Protein AF-A0A822Z2B7-F1 (afdb_monomer_lite)

pLDDT: mean 74.43, std 13.67, range [43.25, 91.69]

Structure (mmCIF, N/CA/C/O backbone):
data_AF-A0A822Z2B7-F1
#
_entry.id   AF-A0A822Z2B7-F1
#
loop_
_atom_site.group_PDB
_atom_site.id
_atom_site.type_symbol
_atom_site.label_atom_id
_atom_site.label_alt_id
_atom_site.label_comp_id
_atom_site.label_asym_id
_atom_site.label_entity_id
_atom_site.label_seq_id
_atom_site.pdbx_PDB_ins_code
_atom_site.Cartn_x
_atom_site.Cartn_y
_atom_site.Cartn_z
_atom_site.occupancy
_atom_site.B_iso_or_equiv
_atom_site.auth_seq_id
_atom_site.auth_comp_id
_atom_site.auth_asym_id
_atom_site.auth_atom_id
_atom_site.pdbx_PDB_model_num
ATOM 1 N N . MET A 1 1 ? 19.518 -20.377 -61.034 1.00 43.25 1 MET A N 1
ATOM 2 C CA . MET A 1 1 ? 20.154 -19.076 -61.329 1.00 43.25 1 MET A CA 1
ATOM 3 C C . MET A 1 1 ? 19.373 -18.005 -60.591 1.00 43.25 1 MET A C 1
ATOM 5 O O . MET A 1 1 ? 18.152 -18.012 -60.635 1.00 43.25 1 MET A O 1
ATOM 9 N N . LEU A 1 2 ? 20.096 -17.221 -59.805 1.00 47.78 2 LEU A N 1
ATOM 10 C CA . LEU A 1 2 ? 19.661 -16.351 -58.713 1.00 47.78 2 LEU A CA 1
ATOM 11 C C . LEU A 1 2 ? 18.914 -15.099 -59.194 1.00 47.78 2 LEU A C 1
ATOM 13 O O . LEU A 1 2 ? 19.487 -14.398 -60.008 1.00 47.78 2 LEU A O 1
ATOM 17 N N . TYR A 1 3 ? 17.752 -14.775 -58.609 1.00 43.31 3 TYR A N 1
ATOM 18 C CA . TYR A 1 3 ? 17.281 -13.394 -58.364 1.00 43.31 3 TYR A CA 1
ATOM 19 C C . TYR A 1 3 ? 16.258 -13.393 -57.208 1.00 43.31 3 TYR A C 1
ATOM 21 O O . TYR A 1 3 ? 15.060 -13.226 -57.405 1.00 43.31 3 TYR A O 1
ATOM 29 N N . LEU A 1 4 ? 16.733 -13.619 -55.979 1.00 49.62 4 LEU A N 1
ATOM 30 C CA . LEU A 1 4 ? 15.991 -13.319 -54.744 1.00 49.62 4 LEU A CA 1
ATOM 31 C C . LEU A 1 4 ? 16.772 -12.279 -53.936 1.00 49.62 4 LEU A C 1
ATOM 33 O O . LEU A 1 4 ? 17.406 -12.581 -52.935 1.00 49.62 4 LEU A O 1
ATOM 37 N N . ILE A 1 5 ? 16.763 -11.055 -54.444 1.00 51.25 5 ILE A N 1
ATOM 38 C CA . ILE A 1 5 ? 17.151 -9.789 -53.806 1.00 51.25 5 ILE A CA 1
ATOM 39 C C . ILE A 1 5 ? 16.447 -8.767 -54.711 1.00 51.25 5 ILE A C 1
ATOM 41 O O . ILE A 1 5 ? 16.677 -8.786 -55.911 1.00 51.25 5 ILE A O 1
ATOM 45 N N . VAL A 1 6 ? 15.466 -7.965 -54.293 1.00 47.94 6 VAL A N 1
ATOM 46 C CA . VAL A 1 6 ? 15.524 -6.958 -53.234 1.00 47.94 6 VAL A CA 1
ATOM 47 C C . VAL A 1 6 ? 14.085 -6.541 -52.891 1.00 47.94 6 VAL A C 1
ATOM 49 O O . VAL A 1 6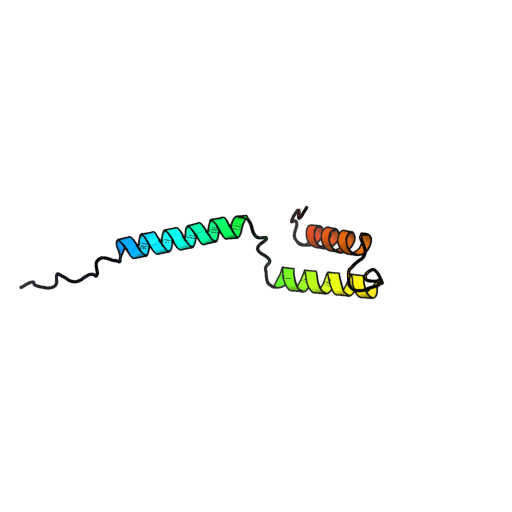 ? 13.388 -6.043 -53.766 1.00 47.94 6 VAL A O 1
ATOM 52 N N . PHE A 1 7 ? 13.648 -6.731 -51.645 1.00 47.06 7 PHE A N 1
ATOM 53 C CA . PHE A 1 7 ? 12.802 -5.775 -50.905 1.00 47.06 7 PHE A CA 1
ATOM 54 C C . PHE A 1 7 ? 12.695 -6.223 -49.438 1.00 47.06 7 PHE A C 1
ATOM 56 O O . PHE A 1 7 ? 11.625 -6.493 -48.903 1.00 47.06 7 PHE A O 1
ATOM 63 N N . THR A 1 8 ? 13.832 -6.329 -48.746 1.00 51.91 8 THR A N 1
ATOM 64 C CA . THR A 1 8 ? 13.783 -6.136 -47.292 1.00 51.91 8 THR A CA 1
ATOM 65 C C . THR A 1 8 ? 13.435 -4.664 -47.082 1.00 51.91 8 THR A C 1
ATOM 67 O O . THR A 1 8 ? 14.200 -3.821 -47.562 1.00 51.91 8 THR A O 1
ATOM 70 N N . PRO A 1 9 ? 12.299 -4.324 -46.448 1.00 47.62 9 PRO A N 1
ATOM 71 C CA . PRO A 1 9 ? 11.913 -2.931 -46.293 1.00 47.62 9 PRO A CA 1
ATOM 72 C C . PRO A 1 9 ? 13.017 -2.177 -45.529 1.00 47.62 9 PRO A C 1
ATOM 74 O O . PRO A 1 9 ? 13.693 -2.788 -44.688 1.00 47.62 9 PRO A O 1
ATOM 77 N N . PRO A 1 10 ? 13.226 -0.876 -45.814 1.00 54.66 10 PRO A N 1
ATOM 78 C CA . PRO A 1 10 ? 14.278 -0.025 -45.242 1.00 54.66 10 PRO A CA 1
ATOM 79 C C . PRO A 1 10 ? 14.022 0.305 -43.765 1.00 54.66 10 PRO A C 1
ATOM 81 O O . PRO A 1 10 ? 14.135 1.440 -43.317 1.00 54.66 10 PRO A O 1
ATOM 84 N N . THR A 1 11 ? 13.632 -0.693 -42.987 1.00 58.69 11 THR A N 1
ATOM 85 C CA . THR A 1 11 ? 13.112 -0.506 -41.649 1.00 58.69 11 THR A CA 1
ATOM 86 C C . THR A 1 11 ? 13.600 -1.551 -40.673 1.00 58.69 11 THR A C 1
ATOM 88 O O . THR A 1 11 ? 13.467 -1.272 -39.509 1.00 58.69 11 THR A O 1
ATOM 91 N N . ARG A 1 12 ? 14.237 -2.684 -41.013 1.00 60.88 12 ARG A N 1
ATOM 92 C CA . ARG A 1 12 ? 14.654 -3.638 -39.949 1.00 60.88 12 ARG A CA 1
ATOM 93 C C . ARG A 1 12 ? 15.677 -3.041 -38.974 1.00 60.88 12 ARG A C 1
ATOM 95 O O . ARG A 1 12 ? 15.594 -3.264 -37.772 1.00 60.88 12 ARG A O 1
ATOM 102 N N . ILE A 1 13 ? 16.625 -2.263 -39.495 1.00 67.31 13 ILE A N 1
ATOM 103 C CA . ILE A 1 13 ? 17.622 -1.552 -38.688 1.00 67.31 13 ILE A CA 1
ATOM 104 C C . ILE A 1 13 ? 16.957 -0.392 -37.933 1.00 67.31 13 ILE A C 1
ATOM 106 O O . ILE A 1 13 ? 17.088 -0.315 -36.718 1.00 67.31 13 ILE A O 1
ATOM 110 N N . LEU A 1 14 ? 16.174 0.452 -38.616 1.00 69.12 14 LEU A N 1
ATOM 111 C CA . LEU A 1 14 ? 15.454 1.567 -37.984 1.00 69.12 14 LEU A CA 1
ATOM 112 C C . LEU A 1 14 ? 14.393 1.097 -36.972 1.00 69.12 14 LEU A C 1
ATOM 114 O O . LEU A 1 14 ? 14.256 1.702 -35.924 1.00 69.12 14 LEU A O 1
ATOM 118 N N . GLN A 1 15 ? 13.708 -0.017 -37.220 1.00 67.81 15 GLN A N 1
ATOM 119 C CA . GLN A 1 15 ? 12.772 -0.690 -36.311 1.00 67.81 15 GLN A CA 1
ATOM 120 C C . GLN A 1 15 ? 13.511 -1.265 -35.117 1.00 67.81 15 GLN A C 1
ATOM 122 O O . GLN A 1 15 ? 13.021 -1.132 -34.008 1.00 67.81 15 GLN A O 1
ATOM 127 N N . LYS A 1 16 ? 14.692 -1.868 -35.310 1.00 74.31 16 LYS A N 1
ATOM 128 C CA . LYS A 1 16 ? 15.524 -2.323 -34.194 1.00 74.31 16 LYS A CA 1
ATOM 129 C C . LYS A 1 16 ? 15.985 -1.139 -33.344 1.00 74.31 16 LYS A C 1
ATOM 131 O O . LYS A 1 16 ? 15.901 -1.225 -32.130 1.00 74.31 16 LYS A O 1
ATOM 136 N N . TYR A 1 17 ? 16.407 -0.032 -33.954 1.00 71.19 17 TYR A N 1
ATOM 137 C CA . TYR A 1 17 ? 16.738 1.192 -33.221 1.00 71.19 17 TYR A CA 1
ATOM 138 C C . TYR A 1 17 ? 15.526 1.767 -32.486 1.00 71.19 17 TYR A C 1
ATOM 140 O O . TYR A 1 17 ? 15.653 2.102 -31.320 1.00 71.19 17 TYR A O 1
ATOM 148 N N . MET A 1 18 ? 14.353 1.828 -33.117 1.00 76.19 18 MET A N 1
ATOM 149 C CA . MET A 1 18 ? 13.115 2.295 -32.481 1.00 76.19 18 MET A CA 1
ATOM 150 C C . MET A 1 18 ? 12.689 1.368 -31.337 1.00 76.19 18 MET A C 1
ATOM 152 O O . MET A 1 18 ? 12.322 1.858 -30.282 1.00 76.19 18 MET A O 1
ATOM 156 N N . ALA A 1 19 ? 12.799 0.047 -31.498 1.00 74.69 19 ALA A N 1
ATOM 157 C CA . ALA A 1 19 ? 12.507 -0.923 -30.445 1.00 74.69 19 ALA A CA 1
ATOM 158 C C . ALA A 1 19 ? 13.491 -0.803 -29.274 1.00 74.69 19 ALA A C 1
ATOM 160 O O . ALA A 1 19 ? 13.056 -0.781 -28.135 1.00 74.69 19 ALA A O 1
ATOM 161 N N . ILE A 1 20 ? 14.792 -0.643 -29.546 1.00 77.19 20 ILE A N 1
ATOM 162 C CA . ILE A 1 20 ? 15.817 -0.401 -28.518 1.00 77.19 20 ILE A CA 1
ATOM 163 C C . ILE A 1 20 ? 15.571 0.932 -27.797 1.00 77.19 20 ILE A C 1
ATOM 165 O O . ILE A 1 20 ? 15.748 1.010 -26.590 1.00 77.19 20 ILE A O 1
ATOM 169 N N . GLN A 1 21 ? 15.162 1.982 -28.516 1.00 73.69 21 GLN A N 1
ATOM 170 C CA . GLN A 1 21 ? 14.836 3.284 -27.926 1.00 73.69 21 GLN A CA 1
ATOM 171 C C . GLN A 1 21 ? 13.567 3.208 -27.071 1.00 73.69 21 GLN A C 1
ATOM 173 O O . GLN A 1 21 ? 13.551 3.774 -25.990 1.00 73.69 21 GLN A O 1
ATOM 178 N N . VAL A 1 22 ? 12.527 2.495 -27.522 1.00 74.56 22 VAL A N 1
ATOM 179 C CA . VAL A 1 22 ? 11.290 2.276 -26.751 1.00 74.56 22 VAL A CA 1
ATOM 180 C C . VAL A 1 22 ? 11.568 1.450 -25.495 1.00 74.56 22 VAL A C 1
ATOM 182 O O . VAL A 1 22 ? 11.081 1.813 -24.434 1.00 74.56 22 VAL A O 1
ATOM 185 N N . ASP A 1 23 ? 12.386 0.401 -25.592 1.00 75.69 23 ASP A N 1
ATOM 186 C CA . ASP A 1 23 ? 12.787 -0.438 -24.454 1.00 75.69 23 ASP A CA 1
ATOM 187 C C . ASP A 1 23 ? 13.616 0.365 -23.438 1.00 75.69 23 ASP A C 1
ATOM 189 O O . ASP A 1 23 ? 13.322 0.373 -22.248 1.00 75.69 23 ASP A O 1
ATOM 193 N N . LYS A 1 24 ? 14.569 1.170 -23.925 1.00 75.38 24 LYS A N 1
ATOM 194 C CA . LYS A 1 24 ? 15.378 2.064 -23.088 1.00 75.38 24 LYS A CA 1
ATOM 195 C C . LYS A 1 24 ? 14.551 3.177 -22.436 1.00 75.38 24 LYS A C 1
ATOM 197 O O . LYS A 1 24 ? 14.760 3.498 -21.273 1.00 75.38 24 LYS A O 1
ATOM 202 N N . MET A 1 25 ? 13.598 3.753 -23.165 1.00 70.06 25 MET A N 1
ATOM 203 C CA . MET A 1 25 ? 12.688 4.773 -22.639 1.00 70.06 25 MET A CA 1
ATOM 204 C C . MET A 1 25 ? 11.740 4.167 -21.596 1.00 70.06 25 MET A C 1
ATOM 206 O O . MET A 1 25 ? 11.433 4.813 -20.601 1.00 70.06 25 MET A O 1
ATOM 210 N N . GLN A 1 26 ? 11.328 2.909 -21.777 1.00 64.56 26 GLN A N 1
ATOM 211 C CA . GLN A 1 26 ? 10.545 2.165 -20.795 1.00 64.56 26 GLN A CA 1
ATOM 212 C C . GLN A 1 26 ? 11.364 1.831 -19.539 1.00 64.56 26 GLN A C 1
ATOM 214 O O . GLN A 1 26 ? 10.816 1.876 -18.442 1.00 64.56 26 GLN A O 1
ATOM 219 N N . GLU A 1 27 ? 12.658 1.539 -19.677 1.00 64.62 27 GLU A N 1
ATOM 220 C CA . GLU A 1 27 ? 13.577 1.268 -18.565 1.00 64.62 27 GLU A CA 1
ATOM 221 C C . GLU A 1 27 ? 13.903 2.545 -17.762 1.00 64.62 27 GLU A C 1
ATOM 223 O O . GLU A 1 27 ? 13.899 2.519 -16.533 1.00 64.62 27 GLU A O 1
ATOM 228 N N . GLU A 1 28 ? 14.076 3.690 -18.435 1.00 64.12 28 GLU A N 1
ATOM 229 C CA . GLU A 1 28 ? 14.242 5.005 -17.791 1.00 64.12 28 GLU A CA 1
ATOM 230 C C . GLU A 1 28 ? 12.960 5.449 -17.060 1.00 64.12 28 GLU A C 1
ATOM 232 O O . GLU A 1 28 ? 13.032 5.893 -15.915 1.00 64.12 28 GLU A O 1
ATOM 237 N N . ILE A 1 29 ? 11.780 5.232 -17.656 1.00 62.69 29 ILE A N 1
ATOM 238 C CA . ILE A 1 29 ? 10.480 5.431 -16.990 1.00 62.69 29 ILE A CA 1
ATOM 239 C C . ILE A 1 29 ? 10.338 4.467 -15.800 1.00 62.69 29 ILE A C 1
ATOM 241 O O . ILE A 1 29 ? 9.953 4.873 -14.706 1.00 62.69 29 ILE A O 1
ATOM 245 N N . SER A 1 30 ? 10.701 3.195 -15.970 1.00 57.59 30 SER A N 1
ATOM 246 C CA . SER A 1 30 ? 10.621 2.179 -14.913 1.00 57.59 30 SER A CA 1
ATOM 247 C C . SER A 1 30 ? 11.532 2.468 -13.716 1.00 57.59 30 SER A C 1
ATOM 249 O O . SER A 1 30 ? 11.312 1.885 -12.656 1.00 57.59 30 SER A O 1
ATOM 251 N N . ASN A 1 31 ? 12.545 3.322 -13.867 1.00 57.09 31 ASN A N 1
ATOM 252 C CA . ASN A 1 31 ? 13.448 3.701 -12.784 1.00 57.09 31 ASN A CA 1
ATOM 253 C C . ASN A 1 31 ? 12.927 4.894 -11.955 1.00 57.09 31 ASN A C 1
ATOM 255 O O . ASN A 1 31 ? 13.386 5.102 -10.834 1.00 57.09 31 ASN A O 1
ATOM 259 N N . GLU A 1 32 ? 11.958 5.661 -12.471 1.00 59.31 32 GLU A N 1
ATOM 260 C CA . GLU A 1 32 ? 11.328 6.779 -11.747 1.00 59.31 32 GLU A CA 1
ATOM 261 C C . GLU A 1 32 ? 9.991 6.405 -11.091 1.00 59.31 32 GLU A C 1
ATOM 263 O O . GLU A 1 32 ? 9.583 7.034 -10.112 1.00 59.31 32 GLU A O 1
ATOM 268 N N . PHE A 1 33 ? 9.319 5.359 -11.578 1.00 61.47 33 PHE A N 1
ATOM 269 C CA . PHE A 1 33 ? 8.084 4.857 -10.980 1.00 61.47 33 PHE A CA 1
ATOM 270 C C . PHE A 1 33 ? 8.361 3.630 -10.122 1.00 61.47 33 PHE A C 1
ATOM 272 O O . PHE A 1 33 ? 8.997 2.673 -10.556 1.00 61.47 33 PHE A O 1
ATOM 279 N N . ALA A 1 34 ? 7.838 3.631 -8.898 1.00 64.38 34 ALA A N 1
ATOM 280 C CA . ALA A 1 34 ? 7.833 2.432 -8.082 1.00 64.38 34 ALA A CA 1
ATOM 281 C C . ALA A 1 34 ? 7.082 1.325 -8.844 1.00 64.38 34 ALA A C 1
ATOM 283 O O . ALA A 1 34 ? 5.870 1.412 -9.030 1.00 64.38 34 ALA A O 1
ATOM 284 N N . THR A 1 35 ? 7.797 0.292 -9.289 1.00 70.38 35 THR A N 1
ATOM 285 C CA . THR A 1 35 ? 7.194 -0.889 -9.909 1.00 70.38 35 THR A CA 1
ATOM 286 C C . THR A 1 35 ? 6.632 -1.773 -8.806 1.00 70.3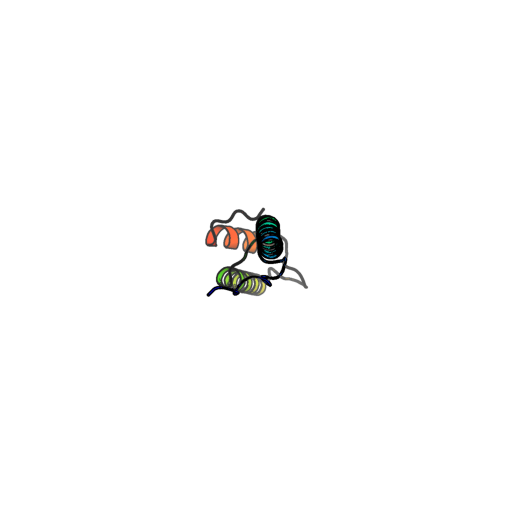8 35 THR A C 1
ATOM 288 O O . THR A 1 35 ? 7.370 -2.416 -8.056 1.00 70.38 35 THR A O 1
ATOM 291 N N . TRP A 1 36 ? 5.312 -1.714 -8.649 1.00 75.12 36 TRP A N 1
ATOM 292 C CA . TRP A 1 36 ? 4.581 -2.549 -7.708 1.00 75.12 36 TRP A CA 1
ATOM 293 C C . TRP A 1 36 ? 4.163 -3.825 -8.435 1.00 75.12 36 TRP A C 1
ATOM 295 O O . TRP A 1 36 ? 3.638 -3.774 -9.546 1.00 75.12 36 TRP A O 1
ATOM 305 N N . CYS A 1 37 ? 4.441 -4.980 -7.842 1.00 82.94 37 CYS A N 1
ATOM 306 C CA . CYS A 1 37 ? 3.887 -6.249 -8.305 1.00 82.94 37 CYS A CA 1
ATOM 307 C C . CYS A 1 37 ? 2.445 -6.405 -7.787 1.00 82.94 37 CYS A C 1
ATOM 309 O O . CYS A 1 37 ? 2.100 -5.847 -6.748 1.00 82.94 37 CYS A O 1
ATOM 311 N N . GLU A 1 38 ? 1.615 -7.205 -8.464 1.00 82.44 38 GLU A N 1
ATOM 312 C CA . GLU A 1 38 ? 0.214 -7.476 -8.083 1.00 82.44 38 GLU A CA 1
ATOM 313 C C . GLU A 1 38 ? 0.085 -7.888 -6.602 1.00 82.44 38 GLU A C 1
ATOM 315 O O . GLU A 1 38 ? -0.805 -7.434 -5.887 1.00 82.44 38 GLU A O 1
ATOM 320 N N . ALA A 1 39 ? 1.041 -8.670 -6.092 1.00 81.75 39 ALA A N 1
ATOM 321 C CA . ALA A 1 39 ? 1.093 -9.044 -4.679 1.00 81.75 39 ALA A CA 1
ATOM 322 C C . ALA A 1 39 ? 1.331 -7.848 -3.731 1.00 81.75 39 ALA A C 1
ATOM 324 O O . ALA A 1 39 ? 0.803 -7.826 -2.618 1.00 81.75 39 ALA A O 1
ATOM 325 N N . GLU A 1 40 ? 2.111 -6.851 -4.154 1.00 83.38 40 GLU A N 1
ATOM 326 C CA . GLU A 1 40 ? 2.386 -5.632 -3.378 1.00 83.38 40 GLU A CA 1
ATOM 327 C C . GLU A 1 40 ? 1.150 -4.723 -3.353 1.00 83.38 40 GLU A C 1
ATOM 329 O O . GLU A 1 40 ? 0.811 -4.167 -2.310 1.00 83.38 40 GLU A O 1
ATOM 334 N N . GLU A 1 41 ? 0.414 -4.642 -4.464 1.00 86.00 41 GLU A N 1
ATOM 335 C CA . GLU A 1 41 ? -0.859 -3.916 -4.530 1.00 86.00 41 GLU A CA 1
ATOM 336 C C . GLU A 1 41 ? -1.914 -4.525 -3.597 1.00 86.00 41 GLU A C 1
ATOM 338 O O . GLU A 1 41 ? -2.540 -3.799 -2.820 1.00 86.00 41 GLU A O 1
ATOM 343 N N . MET A 1 42 ? -2.078 -5.854 -3.613 1.00 88.25 42 MET A N 1
ATOM 344 C CA . MET A 1 42 ? -3.006 -6.546 -2.706 1.00 88.25 42 MET A CA 1
ATOM 345 C C . MET A 1 42 ? -2.625 -6.323 -1.239 1.00 88.25 42 MET A C 1
ATOM 347 O O . MET A 1 42 ? -3.472 -5.952 -0.427 1.00 88.25 42 MET A O 1
ATOM 351 N N . THR A 1 43 ? -1.336 -6.458 -0.922 1.00 89.00 43 THR A N 1
ATOM 352 C CA . THR A 1 43 ? -0.808 -6.212 0.427 1.00 89.00 43 THR A CA 1
ATOM 353 C C . THR A 1 43 ? -1.100 -4.785 0.892 1.00 89.00 43 THR A C 1
ATOM 355 O O . THR A 1 43 ? -1.533 -4.562 2.023 1.00 89.00 43 THR A O 1
ATOM 358 N N . PHE A 1 44 ? -0.898 -3.794 0.024 1.00 87.12 44 PHE A N 1
ATOM 359 C CA . PHE A 1 44 ? -1.170 -2.399 0.350 1.00 87.12 44 PHE A CA 1
ATOM 360 C C . PHE A 1 44 ? -2.659 -2.133 0.600 1.00 87.12 44 PHE A C 1
ATOM 362 O O . PHE A 1 44 ? -3.009 -1.416 1.542 1.00 87.12 44 PHE A O 1
ATOM 36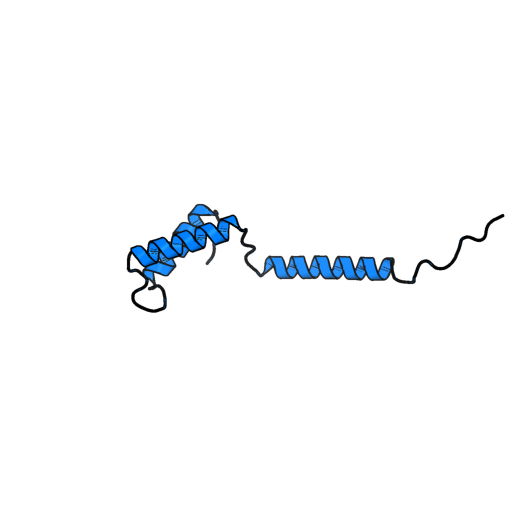9 N N . ILE A 1 45 ? -3.545 -2.732 -0.199 1.00 90.31 45 ILE A N 1
ATOM 370 C CA . ILE A 1 45 ? -4.996 -2.642 0.007 1.00 90.31 45 ILE A CA 1
ATOM 371 C C . ILE A 1 45 ? -5.387 -3.248 1.358 1.00 90.31 45 ILE A C 1
ATOM 373 O O . ILE A 1 45 ? -6.141 -2.620 2.107 1.00 90.31 45 ILE A O 1
ATOM 377 N N . ASP A 1 46 ? -4.839 -4.409 1.711 1.00 91.69 46 ASP A N 1
ATOM 378 C CA . ASP A 1 46 ? -5.100 -5.049 3.002 1.00 91.69 46 ASP A CA 1
ATOM 379 C C . ASP A 1 46 ? -4.652 -4.163 4.174 1.00 91.69 46 ASP A C 1
ATOM 381 O O . ASP A 1 46 ? -5.419 -3.941 5.118 1.00 91.69 46 ASP A O 1
ATOM 385 N N . LEU A 1 47 ? -3.465 -3.552 4.079 1.00 90.50 47 LEU A N 1
ATOM 386 C CA . LEU A 1 47 ? -2.964 -2.593 5.071 1.00 90.50 47 LEU A CA 1
ATOM 387 C C . LEU A 1 47 ? -3.868 -1.360 5.204 1.00 90.50 47 LEU A C 1
ATOM 389 O O . LEU A 1 47 ? -4.138 -0.901 6.319 1.00 90.50 47 LEU A O 1
ATOM 393 N N . MET A 1 48 ? -4.384 -0.833 4.091 1.00 88.69 48 MET A N 1
ATOM 394 C CA . MET A 1 48 ? -5.356 0.262 4.116 1.00 88.69 48 MET A CA 1
ATOM 395 C C . MET A 1 48 ? -6.647 -0.152 4.832 1.00 88.69 48 MET A C 1
ATOM 397 O O . MET A 1 48 ? -7.154 0.599 5.670 1.00 88.69 48 MET A O 1
ATOM 401 N N . VAL A 1 49 ? -7.168 -1.351 4.559 1.00 89.94 49 VAL A N 1
ATOM 402 C CA . VAL A 1 49 ? -8.375 -1.880 5.215 1.00 89.94 49 VAL A CA 1
ATOM 403 C C . VAL A 1 49 ? -8.157 -2.065 6.719 1.00 89.94 49 VAL A C 1
ATOM 405 O O . VAL A 1 49 ? -9.045 -1.723 7.508 1.00 89.94 49 VAL A O 1
ATOM 408 N N . GLU A 1 50 ? -6.987 -2.551 7.142 1.00 90.44 50 GLU A N 1
ATOM 409 C CA . GLU A 1 50 ? -6.618 -2.633 8.561 1.00 90.44 50 GLU A CA 1
ATOM 410 C C . GLU A 1 50 ? -6.662 -1.261 9.242 1.00 90.44 50 GLU A C 1
ATOM 41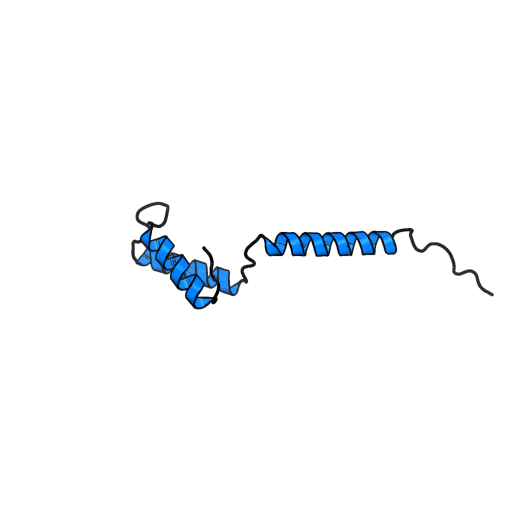2 O O . GLU A 1 50 ? -7.268 -1.121 10.307 1.00 90.44 50 GLU A O 1
ATOM 417 N N . GLN A 1 51 ? -6.080 -0.231 8.621 1.00 88.44 51 GLN A N 1
ATOM 418 C CA . GLN A 1 51 ? -6.084 1.118 9.194 1.00 88.44 51 GLN A CA 1
ATOM 419 C C . GLN A 1 51 ? -7.482 1.745 9.238 1.00 88.44 51 GLN A C 1
ATOM 421 O O . GLN A 1 51 ? -7.800 2.473 10.182 1.00 88.44 51 GLN A O 1
ATOM 426 N N . VAL A 1 52 ? -8.351 1.446 8.264 1.00 88.06 52 VAL A N 1
ATOM 427 C CA . VAL A 1 52 ? -9.761 1.868 8.317 1.00 88.06 52 VAL A CA 1
ATOM 428 C C . VAL A 1 52 ? -10.466 1.225 9.511 1.00 88.06 52 VAL A C 1
ATOM 430 O O . VAL A 1 52 ? -11.135 1.924 10.272 1.00 88.06 52 VAL A O 1
ATOM 433 N N . LYS A 1 53 ? -10.274 -0.083 9.729 1.00 87.38 53 LYS A N 1
ATOM 434 C CA . LYS A 1 53 ? -10.824 -0.790 10.899 1.00 87.38 53 LYS A CA 1
ATOM 435 C C . LYS A 1 53 ? -10.278 -0.228 12.213 1.00 87.38 53 LYS A C 1
ATOM 437 O O . LYS A 1 53 ? -11.030 -0.105 13.174 1.00 87.38 53 LYS A O 1
ATOM 442 N N . ALA A 1 54 ? -9.015 0.194 12.235 1.00 85.94 54 ALA A N 1
ATOM 443 C CA . ALA A 1 54 ? -8.379 0.850 13.378 1.00 85.94 54 ALA A CA 1
ATOM 444 C C . ALA A 1 54 ? -8.840 2.305 13.615 1.00 85.94 54 ALA A C 1
ATOM 446 O O . ALA A 1 54 ? -8.304 2.974 14.491 1.00 85.94 54 ALA A O 1
ATOM 447 N N . HIS A 1 55 ? -9.825 2.803 12.854 1.00 84.19 55 HIS A N 1
ATOM 448 C CA . HIS A 1 55 ? -10.361 4.170 12.947 1.00 84.19 55 HIS A CA 1
ATOM 449 C C . HIS A 1 55 ? -9.332 5.262 12.592 1.00 84.19 55 HIS A C 1
ATOM 451 O O . HIS A 1 55 ? -9.565 6.449 12.822 1.00 84.19 55 HIS A O 1
ATOM 457 N N . ASN A 1 56 ? -8.230 4.887 11.929 1.00 83.69 56 ASN A N 1
ATOM 458 C CA . ASN A 1 56 ? -7.201 5.813 11.449 1.00 83.69 56 ASN A CA 1
ATOM 459 C C . ASN A 1 56 ? -7.591 6.535 10.148 1.00 83.69 56 ASN A C 1
ATOM 461 O O . ASN A 1 56 ? -6.807 7.300 9.589 1.00 83.69 56 ASN A O 1
ATOM 465 N N . ARG A 1 57 ? -8.829 6.343 9.680 1.00 82.81 57 ARG A N 1
ATOM 466 C CA . ARG A 1 57 ? -9.463 7.099 8.595 1.00 82.81 57 ARG A CA 1
ATOM 467 C C . ARG A 1 57 ? -10.736 7.784 9.115 1.00 82.81 57 ARG A C 1
ATOM 469 O O . ARG A 1 57 ? -11.834 7.307 8.838 1.00 82.81 57 ARG A O 1
ATOM 476 N N . PRO A 1 58 ? -10.612 8.872 9.897 1.00 74.19 58 PRO A N 1
ATOM 477 C CA . PRO A 1 58 ? -11.761 9.524 10.532 1.00 74.19 58 PRO A CA 1
ATOM 478 C C . PRO A 1 58 ? -12.687 10.239 9.535 1.00 74.19 58 PRO A C 1
ATOM 480 O O . PRO A 1 58 ? -13.835 10.527 9.859 1.00 74.19 58 PRO A O 1
ATOM 483 N N . THR A 1 59 ? -12.199 10.548 8.331 1.00 78.50 59 THR A N 1
ATOM 484 C CA . THR A 1 59 ? -12.964 11.228 7.278 1.00 78.50 59 THR A CA 1
ATOM 485 C C . THR A 1 59 ? -12.765 10.524 5.927 1.00 78.50 59 THR A C 1
ATOM 487 O O . THR A 1 59 ? -13.004 9.325 5.801 1.00 78.50 59 THR A O 1
ATOM 490 N N . LEU A 1 60 ? -12.329 11.253 4.896 1.00 78.62 60 LEU A N 1
ATOM 491 C CA . LEU A 1 60 ? -12.052 10.737 3.555 1.00 78.62 60 LEU A CA 1
ATOM 492 C C . LEU A 1 60 ? -10.611 10.234 3.407 1.00 78.62 60 LEU A C 1
ATOM 494 O O . LEU A 1 60 ? -10.365 9.341 2.594 1.00 78.62 60 LEU A O 1
ATOM 498 N N . THR A 1 61 ? -9.683 10.757 4.207 1.00 80.44 61 THR A N 1
ATOM 499 C CA . THR A 1 61 ? -8.250 10.444 4.150 1.00 80.44 61 THR A CA 1
ATOM 500 C C . THR A 1 61 ? -7.780 9.787 5.443 1.00 80.44 61 THR A C 1
ATOM 502 O O . THR A 1 61 ? -8.366 9.999 6.509 1.00 80.44 61 THR A O 1
ATOM 505 N N . PHE A 1 62 ? -6.716 8.988 5.360 1.00 82.69 62 PHE A N 1
ATOM 506 C CA . PHE A 1 62 ? -6.034 8.512 6.561 1.00 82.69 62 PHE A CA 1
ATOM 507 C C . PHE A 1 62 ? -5.416 9.693 7.319 1.00 82.69 62 PHE A C 1
ATOM 509 O O . PHE A 1 62 ? -5.004 10.691 6.717 1.00 82.69 62 PHE A O 1
ATOM 516 N N . ASN A 1 63 ? -5.392 9.593 8.646 1.00 85.19 63 ASN A N 1
ATOM 517 C CA . ASN A 1 63 ? -4.645 10.508 9.500 1.00 85.19 63 ASN A CA 1
ATOM 518 C C . ASN A 1 63 ? -3.129 10.248 9.349 1.00 85.19 63 ASN A C 1
ATOM 520 O O . ASN A 1 63 ? -2.709 9.260 8.742 1.00 85.19 63 ASN A O 1
ATOM 524 N N . LEU A 1 64 ? -2.298 11.146 9.887 1.00 86.69 64 LEU A N 1
ATOM 525 C CA . LEU A 1 64 ? -0.836 11.028 9.789 1.00 86.69 64 LEU A CA 1
ATOM 526 C C . LEU A 1 64 ? -0.332 9.6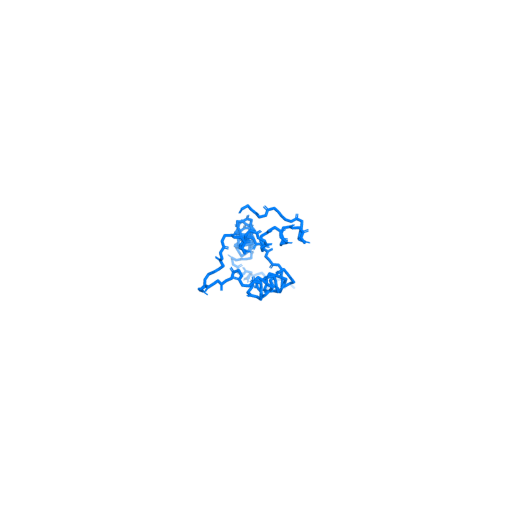80 10.332 1.00 86.69 64 LEU A C 1
ATOM 528 O O . LEU A 1 64 ? 0.548 9.064 9.743 1.00 86.69 64 LEU A O 1
ATOM 532 N N . GLU A 1 65 ? -0.936 9.211 11.421 1.00 85.94 65 GLU A N 1
ATOM 533 C CA . GLU A 1 65 ? -0.581 7.953 12.072 1.00 85.94 65 GLU A CA 1
ATOM 534 C C . GLU A 1 65 ? -0.935 6.731 11.210 1.00 85.94 65 GLU A C 1
ATOM 536 O O . GLU A 1 65 ? -0.149 5.801 11.080 1.00 85.94 65 GLU A O 1
ATOM 541 N N . GLY A 1 66 ? -2.090 6.747 10.548 1.00 86.00 66 GLY A N 1
ATOM 542 C CA . GLY A 1 66 ? -2.533 5.709 9.625 1.00 86.00 66 GLY A CA 1
ATOM 543 C C . GLY A 1 66 ? -1.617 5.615 8.415 1.00 86.00 66 GLY A C 1
ATOM 544 O O . GLY A 1 66 ? -1.186 4.520 8.067 1.00 86.00 66 GLY A O 1
ATOM 545 N N . TRP A 1 67 ? -1.253 6.756 7.825 1.00 89.12 67 TRP A N 1
ATOM 546 C CA . TRP A 1 67 ? -0.286 6.792 6.727 1.00 89.12 67 TRP A CA 1
ATOM 547 C C . TRP A 1 67 ? 1.091 6.289 7.151 1.00 89.12 67 TRP A C 1
ATOM 549 O O . TRP A 1 67 ? 1.665 5.450 6.460 1.00 89.12 67 TRP A O 1
ATOM 559 N N . LYS A 1 68 ? 1.592 6.740 8.307 1.00 88.56 68 LYS A N 1
ATOM 560 C CA . LYS A 1 68 ? 2.876 6.287 8.847 1.00 88.56 68 LYS A CA 1
ATOM 561 C C . LYS A 1 68 ? 2.891 4.772 9.059 1.00 88.56 68 LYS A C 1
ATOM 563 O O . LYS A 1 68 ? 3.825 4.111 8.619 1.00 88.56 68 LYS A O 1
ATOM 568 N N . ASN A 1 69 ? 1.830 4.222 9.647 1.00 88.56 69 ASN A N 1
ATOM 569 C CA . ASN A 1 69 ? 1.701 2.785 9.882 1.00 88.56 69 ASN A CA 1
ATOM 570 C C . ASN A 1 69 ? 1.596 1.972 8.583 1.00 88.56 69 ASN A C 1
ATOM 572 O O . ASN A 1 69 ? 2.158 0.881 8.508 1.00 88.56 69 ASN A O 1
ATOM 576 N N . ILE A 1 70 ? 0.903 2.483 7.556 1.00 89.19 70 ILE A N 1
ATOM 577 C CA . ILE A 1 70 ? 0.834 1.830 6.237 1.00 89.19 70 ILE A CA 1
ATOM 578 C C . ILE A 1 70 ? 2.227 1.773 5.609 1.00 89.19 70 ILE A C 1
ATOM 580 O O . ILE A 1 70 ? 2.664 0.695 5.218 1.00 89.19 70 ILE A O 1
ATOM 584 N N . VAL A 1 71 ? 2.935 2.905 5.553 1.00 87.75 71 VAL A N 1
ATOM 585 C CA . VAL A 1 71 ? 4.267 2.989 4.932 1.00 87.75 71 VAL A CA 1
ATOM 586 C C . VAL A 1 71 ? 5.288 2.149 5.696 1.00 87.75 71 VAL A C 1
ATOM 588 O O . VAL A 1 71 ? 6.046 1.408 5.079 1.00 87.75 71 VAL A O 1
ATOM 591 N N . GLU A 1 72 ? 5.290 2.198 7.029 1.00 88.81 72 GLU A N 1
ATOM 592 C CA . GLU A 1 72 ? 6.226 1.426 7.850 1.00 88.81 72 GLU A CA 1
ATOM 593 C C . GLU A 1 72 ? 6.027 -0.085 7.675 1.00 88.81 72 GLU A C 1
ATOM 595 O O . GLU A 1 72 ? 6.992 -0.801 7.401 1.00 88.81 72 GLU A O 1
ATOM 600 N N . LYS A 1 73 ? 4.781 -0.574 7.750 1.00 87.38 73 LYS A N 1
ATOM 601 C CA . LYS A 1 73 ? 4.480 -1.996 7.527 1.00 87.38 73 LYS A CA 1
ATOM 602 C C . LYS A 1 73 ? 4.792 -2.434 6.097 1.00 87.38 73 LYS A C 1
ATOM 604 O O . LYS A 1 73 ? 5.326 -3.523 5.896 1.00 87.38 73 LYS A O 1
ATOM 609 N N . PHE A 1 74 ? 4.481 -1.596 5.111 1.00 87.94 74 PHE A N 1
ATOM 610 C CA . PHE A 1 74 ? 4.748 -1.889 3.705 1.00 87.94 74 PHE A CA 1
ATOM 611 C C . PHE A 1 74 ? 6.256 -1.973 3.423 1.00 87.94 74 PHE A C 1
ATOM 613 O O . PHE A 1 74 ? 6.730 -2.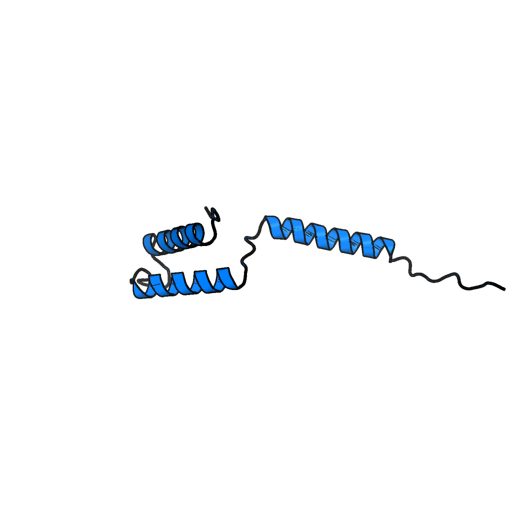951 2.845 1.00 87.94 74 PHE A O 1
ATOM 620 N N . ASN A 1 75 ? 7.034 -1.014 3.931 1.00 85.31 75 ASN A N 1
ATOM 621 C CA . ASN A 1 75 ? 8.494 -1.014 3.833 1.00 85.31 75 ASN A CA 1
ATOM 622 C C . ASN A 1 75 ? 9.120 -2.234 4.527 1.00 85.31 75 ASN A C 1
ATOM 624 O O . ASN A 1 75 ? 10.035 -2.855 3.984 1.00 85.31 75 ASN A O 1
ATOM 628 N N . GLN A 1 76 ? 8.608 -2.612 5.706 1.00 85.50 76 GLN A N 1
ATOM 629 C CA . GLN A 1 76 ? 9.052 -3.810 6.425 1.00 85.50 76 GLN A CA 1
ATOM 630 C C . GLN A 1 76 ? 8.784 -5.096 5.637 1.00 85.50 76 GLN A C 1
ATOM 632 O O . GLN A 1 76 ? 9.651 -5.968 5.599 1.00 85.50 76 GLN A O 1
ATOM 637 N N . MET A 1 77 ? 7.611 -5.216 5.008 1.00 81.50 77 MET A N 1
ATOM 638 C CA . MET A 1 77 ? 7.212 -6.434 4.301 1.00 81.50 77 MET A CA 1
ATOM 639 C C . MET A 1 77 ? 7.946 -6.617 2.968 1.00 81.50 77 MET A C 1
ATOM 641 O O . MET A 1 77 ? 8.325 -7.735 2.628 1.00 81.50 77 MET A O 1
ATOM 645 N N . HIS A 1 78 ? 8.183 -5.529 2.234 1.00 77.19 78 HIS A N 1
ATOM 646 C CA . HIS A 1 78 ? 8.818 -5.583 0.914 1.00 77.19 78 HIS A CA 1
ATOM 647 C C . HIS A 1 78 ? 10.336 -5.343 0.951 1.00 77.19 78 HIS A C 1
ATOM 649 O O . HIS A 1 78 ? 10.988 -5.413 -0.088 1.00 77.19 78 HIS A O 1
ATOM 655 N N . HIS A 1 79 ? 10.913 -5.060 2.128 1.00 71.56 79 HIS A N 1
ATOM 656 C CA . HIS A 1 79 ? 12.308 -4.620 2.295 1.00 71.56 79 HIS A CA 1
ATOM 657 C C . HIS A 1 79 ? 12.681 -3.429 1.396 1.00 71.56 79 HIS A C 1
ATOM 659 O O . HIS A 1 79 ? 13.841 -3.244 1.022 1.00 71.56 79 HIS A O 1
ATOM 665 N N . LYS A 1 80 ? 11.686 -2.616 1.042 1.00 70.12 80 LYS A N 1
ATOM 666 C CA . LYS A 1 80 ? 11.848 -1.401 0.249 1.00 70.12 80 LYS A CA 1
ATOM 667 C C . LYS A 1 80 ? 11.840 -0.203 1.192 1.00 70.12 80 LYS A C 1
ATOM 669 O O . LYS A 1 80 ? 11.176 -0.216 2.223 1.00 70.12 80 LYS A O 1
ATOM 674 N N . SER A 1 81 ? 12.603 0.830 0.853 1.00 64.56 81 SER A N 1
ATOM 675 C CA . SER A 1 81 ? 12.661 2.073 1.624 1.00 64.56 81 SER A CA 1
ATOM 676 C C . SER A 1 81 ? 11.934 3.169 0.858 1.00 64.56 81 SER A C 1
ATOM 678 O O . SER A 1 81 ? 12.573 4.055 0.290 1.00 64.56 81 SER A O 1
ATOM 680 N N . TYR A 1 82 ? 10.604 3.093 0.807 1.00 65.94 82 TYR A N 1
ATOM 681 C CA . TYR A 1 82 ? 9.814 4.220 0.324 1.00 65.94 82 TYR A CA 1
ATOM 682 C C . TYR A 1 82 ? 9.866 5.336 1.381 1.00 65.94 82 TYR A C 1
ATOM 684 O O . TYR A 1 82 ? 9.554 5.097 2.551 1.00 65.94 82 TYR A O 1
ATOM 692 N N . SER A 1 83 ? 10.366 6.507 0.972 1.00 55.34 83 SER A N 1
ATOM 693 C CA . SER A 1 83 ? 10.544 7.718 1.788 1.00 55.34 83 SER A CA 1
ATOM 694 C C . SER A 1 83 ? 9.334 8.636 1.714 1.00 55.34 83 SER A C 1
ATOM 696 O O . SER A 1 83 ? 8.672 8.660 0.656 1.00 55.34 83 SER A O 1
#

Radius of gyration: 24.09 Å; chains: 1; bounding box: 33×30×75 Å

Secondary structure (DSSP, 8-state):
---------TTHHHHHHHHHHHHHHHHHHHHHS----HHHHHHHHHHHHHHHHTT--SSSS--HHHHHHHHHHHHHHHT----

InterPro domains:
  IPR024752 Myb/SANT-like domain [PF12776] (35-82)
  IPR045026 L10-interacting MYB domain-containing protein [PTHR47584] (25-83)

Organism: Nelumbo nucifera (NCBI:txid4432)

Foldseek 3Di:
DDDPDDDPDPPPVVVVVVVVVVVVVVVVVPVVDDDADPVLVVLLVVLLVVCVVVCQCVDPDGDPVSVVSSQVVSCVVVVHDDD

Sequence (83 aa):
MLYLIVFTPPTRILQKYMAIQVDKMQEEISNEFATWCEAEEMTFIDLMVEQVKAHNRPTLTFNLEGWKNIVEKFNQMHHKSYS